Protein AF-A0A7X7IRL9-F1 (afdb_monomer_lite)

pLDDT: mean 89.8, std 6.14, range [69.38, 96.81]

Sequence (81 aa):
VKAYWVSLGLGTAQTALAYGADDLDGTVREEKIHHEAGSTTPQCVSADELRHLIRETGRVPAERDTLYRLVRREGAAWETC

Radius of gyration: 13.22 Å; chains: 1; bounding box: 32×33×28 Å

Secondary structure (DSSP, 8-state):
-B--HHHH-HHHHHHHHHTT--B-----S---HHHHTT--S-S---HHHHHHHHHHTTPPP--B-TTS-BEEEETTEEEE-

Foldseek 3Di:
DEQACQVQPLVRSLVVVVVDDDHNPDWQPAADPVVVVPGPHDRTDDNVRVQVSQVVSVHGDFDADPVRFTWDDDPPDIDGD

Structure (mmCIF, N/CA/C/O backbone):
data_AF-A0A7X7IRL9-F1
#
_entry.id   AF-A0A7X7IRL9-F1
#
loop_
_atom_site.group_PDB
_atom_site.id
_atom_site.type_symbol
_atom_site.label_atom_id
_atom_site.label_alt_id
_atom_site.label_comp_id
_atom_site.label_asym_id
_atom_site.label_entity_id
_atom_site.label_seq_id
_atom_site.pdbx_PDB_ins_code
_ato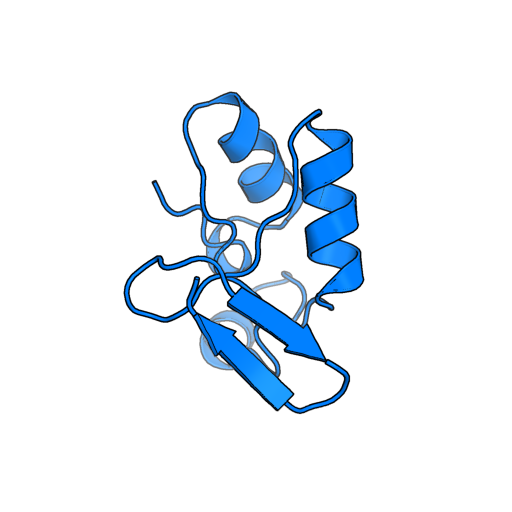m_site.Cartn_x
_atom_site.Cartn_y
_atom_site.Cartn_z
_atom_site.occupancy
_atom_site.B_iso_or_equiv
_atom_site.auth_seq_id
_atom_site.auth_comp_id
_atom_site.auth_asym_id
_atom_site.auth_atom_id
_atom_site.pdbx_PDB_model_num
ATOM 1 N N . VAL A 1 1 ? -8.826 5.112 -2.665 1.00 91.50 1 VAL A N 1
ATOM 2 C CA . VAL A 1 1 ? -7.776 5.737 -3.519 1.00 91.50 1 VAL A CA 1
ATOM 3 C C . VAL A 1 1 ? -6.447 5.033 -3.280 1.00 91.50 1 VAL A C 1
ATOM 5 O O . VAL A 1 1 ? -6.084 4.818 -2.128 1.00 91.50 1 VAL A O 1
ATOM 8 N N . LYS A 1 2 ? -5.718 4.690 -4.351 1.00 94.06 2 LYS A N 1
ATOM 9 C CA . LYS A 1 2 ? -4.427 3.986 -4.275 1.00 94.06 2 LYS A CA 1
ATOM 10 C C . LYS A 1 2 ? -3.255 4.953 -4.075 1.00 94.06 2 LYS A C 1
ATOM 12 O O . LYS A 1 2 ? -3.137 5.929 -4.811 1.00 94.06 2 LYS A O 1
ATOM 17 N N . ALA A 1 3 ? -2.375 4.639 -3.130 1.00 95.62 3 ALA A N 1
ATOM 18 C CA . ALA A 1 3 ? -1.087 5.281 -2.898 1.00 95.62 3 ALA A CA 1
ATOM 19 C C . ALA A 1 3 ? 0.042 4.314 -3.286 1.00 95.62 3 ALA A C 1
ATOM 21 O O . ALA A 1 3 ? 0.447 3.457 -2.503 1.00 95.62 3 ALA A O 1
ATOM 22 N N . TYR A 1 4 ? 0.535 4.442 -4.519 1.00 93.12 4 TYR A N 1
ATOM 23 C CA . TYR A 1 4 ? 1.567 3.559 -5.059 1.00 93.12 4 TYR A CA 1
ATOM 24 C C . TYR A 1 4 ? 2.947 3.905 -4.487 1.00 93.12 4 TYR A C 1
ATOM 26 O O . TYR A 1 4 ? 3.587 4.871 -4.910 1.00 93.12 4 TYR A O 1
ATOM 34 N N . TRP A 1 5 ? 3.402 3.133 -3.497 1.00 92.44 5 TRP A N 1
ATOM 35 C CA . TRP A 1 5 ? 4.617 3.451 -2.737 1.00 92.44 5 TRP A CA 1
ATOM 36 C C . TRP A 1 5 ? 5.905 3.375 -3.562 1.00 92.44 5 TRP A C 1
ATOM 38 O O . TRP A 1 5 ? 6.866 4.057 -3.216 1.00 92.44 5 TRP A O 1
ATOM 48 N N . VAL A 1 6 ? 5.936 2.610 -4.658 1.00 90.50 6 VAL A N 1
ATOM 49 C CA . VAL A 1 6 ? 7.107 2.520 -5.550 1.00 90.50 6 VAL A CA 1
ATOM 50 C C . VAL A 1 6 ? 7.406 3.868 -6.203 1.00 90.50 6 VAL A C 1
ATOM 52 O O . VAL A 1 6 ? 8.561 4.264 -6.295 1.00 90.50 6 VAL A O 1
ATOM 55 N N . SER A 1 7 ? 6.381 4.597 -6.651 1.00 89.81 7 SER A N 1
ATOM 56 C CA . SER A 1 7 ? 6.590 5.918 -7.257 1.00 89.81 7 SER A CA 1
ATOM 57 C C . SER A 1 7 ? 6.618 7.040 -6.217 1.00 89.81 7 SER A C 1
ATOM 59 O O . SER A 1 7 ? 7.312 8.032 -6.409 1.00 89.81 7 SER A O 1
ATOM 61 N N . LEU A 1 8 ? 5.849 6.915 -5.129 1.00 91.19 8 LEU A N 1
ATOM 62 C CA . LEU A 1 8 ? 5.695 7.977 -4.124 1.00 91.19 8 LEU A CA 1
ATOM 63 C C . LEU A 1 8 ? 6.777 7.963 -3.032 1.00 91.19 8 LEU A C 1
ATOM 65 O O . LEU A 1 8 ? 7.000 8.981 -2.373 1.00 91.19 8 LEU A O 1
ATOM 69 N N . GLY A 1 9 ? 7.399 6.808 -2.797 1.00 92.56 9 GLY A N 1
ATOM 70 C CA . GLY A 1 9 ? 8.142 6.511 -1.577 1.00 92.56 9 GLY A CA 1
ATOM 71 C C . GLY A 1 9 ? 7.225 6.146 -0.401 1.00 92.56 9 GLY A C 1
ATOM 72 O O . GLY A 1 9 ? 6.068 6.570 -0.321 1.00 92.56 9 GLY A O 1
ATOM 73 N N . LEU A 1 10 ? 7.758 5.360 0.542 1.00 93.00 10 LEU A N 1
ATOM 74 C CA . LEU A 1 10 ? 6.995 4.820 1.676 1.00 93.00 10 LEU A CA 1
ATOM 75 C C . LEU A 1 10 ? 6.391 5.914 2.570 1.00 93.00 10 LEU A C 1
ATOM 77 O O . LEU A 1 10 ? 5.210 5.842 2.890 1.00 93.00 10 LEU A O 1
ATOM 81 N N . GLY A 1 11 ? 7.160 6.949 2.927 1.00 94.06 11 GLY A N 1
ATOM 82 C CA . GLY A 1 11 ? 6.681 8.021 3.813 1.00 94.06 11 GLY A CA 1
ATOM 83 C C . GLY A 1 11 ? 5.531 8.836 3.212 1.00 94.06 11 GLY A C 1
ATOM 84 O O . GLY A 1 11 ? 4.542 9.128 3.888 1.00 94.06 11 GLY A O 1
ATOM 85 N N . THR A 1 12 ? 5.607 9.147 1.915 1.00 95.75 12 THR A N 1
ATOM 86 C CA . THR A 1 12 ? 4.521 9.825 1.195 1.00 95.75 12 THR A CA 1
ATOM 87 C C . THR A 1 12 ? 3.293 8.925 1.081 1.00 95.75 12 THR A C 1
ATOM 89 O O . THR A 1 12 ? 2.178 9.376 1.337 1.00 95.75 12 THR A O 1
ATOM 92 N N . ALA A 1 13 ? 3.476 7.643 0.743 1.00 95.88 13 ALA A N 1
ATOM 93 C CA . ALA A 1 13 ? 2.370 6.695 0.637 1.00 95.88 13 ALA A CA 1
ATOM 94 C C . ALA A 1 13 ? 1.673 6.463 1.989 1.00 95.88 13 ALA A C 1
ATOM 96 O O . ALA A 1 13 ? 0.445 6.458 2.057 1.00 95.88 13 ALA A O 1
ATOM 97 N N . GLN A 1 14 ? 2.441 6.364 3.077 1.00 96.00 14 GLN A N 1
ATOM 98 C CA . GLN A 1 14 ? 1.921 6.296 4.441 1.00 96.00 14 GLN A CA 1
ATOM 99 C C . GLN A 1 14 ? 1.151 7.571 4.803 1.00 96.00 14 GLN A C 1
ATOM 101 O O . GLN A 1 14 ? 0.023 7.489 5.283 1.00 96.00 14 GLN A O 1
ATOM 106 N N . THR A 1 15 ? 1.707 8.750 4.507 1.00 96.38 15 THR A N 1
ATOM 107 C CA . THR A 1 15 ? 1.029 10.035 4.743 1.00 96.38 15 THR A CA 1
ATOM 108 C C . THR A 1 15 ? -0.298 10.108 3.992 1.00 96.38 15 THR A C 1
ATOM 110 O O . THR A 1 15 ? -1.296 10.543 4.560 1.00 96.38 15 THR A O 1
ATOM 113 N N . ALA A 1 16 ? -0.356 9.625 2.748 1.00 96.81 16 ALA A N 1
ATOM 114 C CA . ALA A 1 16 ? -1.573 9.634 1.940 1.00 96.81 16 ALA A CA 1
ATOM 115 C C . ALA A 1 16 ? -2.745 8.881 2.601 1.00 96.81 16 ALA A C 1
ATOM 117 O O . ALA A 1 16 ? -3.903 9.241 2.369 1.00 96.81 16 ALA A O 1
ATOM 118 N N . LEU A 1 17 ? -2.479 7.899 3.474 1.00 95.56 17 LEU A N 1
ATOM 119 C CA . LEU A 1 17 ? -3.523 7.235 4.263 1.00 95.56 17 LEU A CA 1
ATOM 120 C C . LEU A 1 17 ? -4.263 8.218 5.180 1.00 95.56 17 LEU A C 1
ATOM 122 O O . LEU A 1 17 ? -5.456 8.058 5.408 1.00 95.56 17 LEU A O 1
ATOM 126 N N . ALA A 1 18 ? -3.625 9.277 5.673 1.00 93.50 18 ALA A N 1
ATOM 127 C CA . ALA A 1 18 ? -4.313 10.306 6.455 1.00 93.50 18 ALA A CA 1
ATOM 128 C C . ALA A 1 18 ? -5.198 11.234 5.594 1.00 93.50 18 ALA A C 1
ATOM 130 O O . ALA A 1 18 ? -6.085 11.896 6.125 1.00 93.50 18 ALA A O 1
ATOM 131 N N . TYR A 1 19 ? -5.008 11.245 4.270 1.00 94.69 19 TYR A N 1
ATOM 132 C CA . TYR A 1 19 ? -5.646 12.181 3.333 1.00 94.69 19 TYR A CA 1
ATOM 133 C C . TYR A 1 19 ? -6.567 11.493 2.309 1.00 94.69 19 TYR A C 1
ATOM 135 O O . TYR A 1 19 ? -6.829 12.031 1.236 1.00 94.69 19 TYR A O 1
ATOM 143 N N . GLY A 1 20 ? -7.085 10.306 2.639 1.00 93.50 20 GLY A N 1
ATOM 144 C CA . GLY A 1 20 ? -8.120 9.625 1.850 1.00 93.50 20 GLY A CA 1
ATOM 145 C C . GLY A 1 20 ? -7.639 8.447 1.002 1.00 93.50 20 GLY A C 1
ATOM 146 O O . GLY A 1 20 ? -8.465 7.795 0.361 1.00 93.50 20 GLY A O 1
ATOM 147 N N . ALA A 1 21 ? -6.343 8.116 1.019 1.00 96.44 21 ALA A N 1
ATOM 148 C CA . ALA A 1 21 ? -5.901 6.826 0.501 1.00 96.44 21 ALA A CA 1
ATOM 149 C C . ALA A 1 21 ? -6.367 5.677 1.413 1.00 96.44 21 ALA A C 1
ATOM 151 O O . ALA A 1 21 ? -6.489 5.817 2.633 1.00 96.44 21 ALA A O 1
ATOM 152 N N . ASP A 1 22 ? -6.639 4.532 0.800 1.00 94.94 22 ASP A N 1
ATOM 153 C CA . ASP A 1 22 ? -7.088 3.298 1.458 1.00 94.94 22 ASP A CA 1
ATOM 154 C C . ASP A 1 22 ? -6.306 2.059 0.993 1.00 94.94 22 ASP A C 1
ATOM 156 O O . ASP A 1 22 ? -6.485 0.976 1.544 1.00 94.94 22 ASP A O 1
ATOM 160 N N 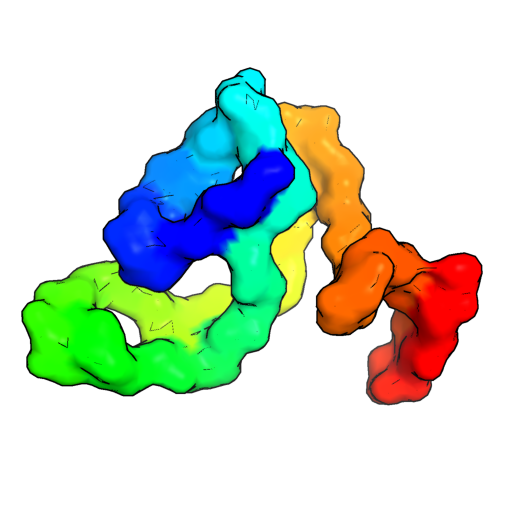. ASP A 1 23 ? -5.409 2.218 0.018 1.00 94.69 23 ASP A N 1
ATOM 161 C CA . ASP A 1 23 ? -4.715 1.123 -0.648 1.00 94.69 23 ASP A CA 1
ATOM 162 C C . ASP A 1 23 ? -3.240 1.485 -0.862 1.00 94.69 23 ASP A C 1
ATOM 164 O O . ASP A 1 23 ? -2.929 2.325 -1.703 1.00 94.69 23 ASP A O 1
ATOM 168 N N . LEU A 1 24 ? -2.334 0.847 -0.112 1.00 93.50 24 LEU A N 1
ATOM 169 C CA . LEU A 1 24 ? -0.879 0.983 -0.284 1.00 93.50 24 LEU A CA 1
ATOM 170 C C . LEU A 1 24 ? -0.326 0.115 -1.429 1.00 93.50 24 LEU A C 1
ATOM 172 O O . LEU A 1 24 ? 0.874 -0.039 -1.539 1.00 93.50 24 LEU A O 1
ATOM 176 N N . ASP A 1 25 ? -1.151 -0.500 -2.271 1.00 88.00 25 ASP A N 1
ATOM 177 C CA . ASP A 1 25 ? -0.692 -1.309 -3.411 1.00 88.00 25 ASP A CA 1
ATOM 178 C C . ASP A 1 25 ? 0.144 -2.563 -3.076 1.00 88.00 25 ASP A C 1
ATOM 180 O O . ASP A 1 25 ? 0.938 -3.039 -3.882 1.00 88.00 25 ASP A O 1
ATOM 184 N N . GLY A 1 26 ? -0.099 -3.156 -1.902 1.00 82.75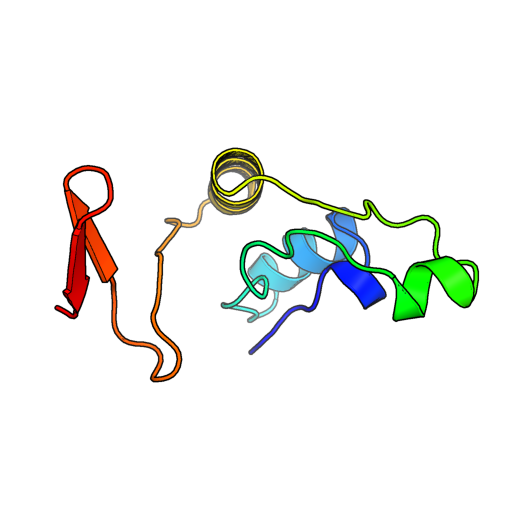 26 GLY A N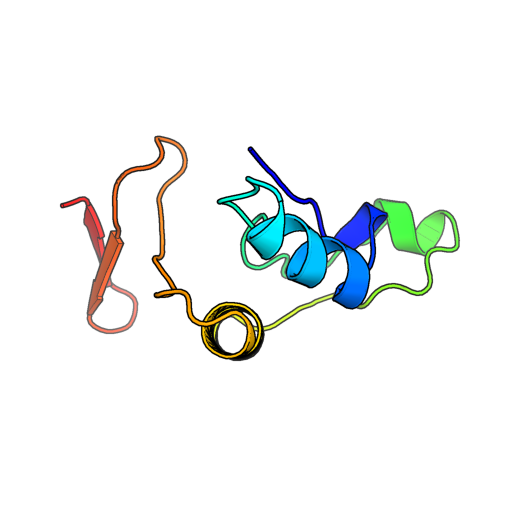 1
ATOM 185 C CA . GLY A 1 26 ? 0.329 -4.516 -1.557 1.00 82.75 26 GLY A CA 1
ATOM 186 C C . GLY A 1 26 ? 1.839 -4.790 -1.641 1.00 82.75 26 GLY A C 1
ATOM 187 O O . GLY A 1 26 ? 2.679 -3.891 -1.658 1.00 82.75 26 GLY A O 1
ATOM 188 N N . THR A 1 27 ? 2.192 -6.079 -1.633 1.00 80.25 27 THR A N 1
ATOM 189 C CA . THR A 1 27 ? 3.588 -6.530 -1.676 1.00 80.25 27 THR A CA 1
ATOM 190 C C . THR A 1 27 ? 4.078 -6.661 -3.113 1.00 80.25 27 THR A C 1
ATOM 192 O O . THR A 1 27 ? 3.649 -7.568 -3.833 1.00 80.25 27 THR A O 1
ATOM 195 N N . VAL A 1 28 ? 5.036 -5.824 -3.503 1.00 78.50 28 VAL A N 1
ATOM 196 C CA . VAL A 1 28 ? 5.820 -6.014 -4.730 1.00 78.50 28 VAL A CA 1
ATOM 197 C C . VAL A 1 28 ? 7.035 -6.872 -4.377 1.00 78.50 28 VAL A C 1
ATOM 199 O O . VAL A 1 28 ? 7.806 -6.519 -3.486 1.00 78.50 28 VAL A O 1
ATOM 202 N N . ARG A 1 29 ? 7.174 -8.042 -5.018 1.00 69.38 29 ARG A N 1
ATOM 203 C CA . ARG A 1 29 ? 8.281 -8.975 -4.727 1.00 69.38 29 ARG A CA 1
ATOM 204 C C . ARG A 1 29 ? 9.619 -8.505 -5.282 1.00 69.38 29 ARG A C 1
ATOM 206 O O . ARG A 1 29 ? 10.641 -8.764 -4.660 1.00 69.38 29 ARG A O 1
ATOM 213 N N . GLU A 1 30 ? 9.597 -7.867 -6.444 1.00 73.31 30 GLU A N 1
ATOM 214 C CA . GLU A 1 30 ? 10.783 -7.337 -7.104 1.00 73.31 30 GLU A CA 1
ATOM 215 C C . GLU A 1 30 ? 10.341 -6.250 -8.090 1.00 73.31 30 GLU A C 1
ATOM 217 O O . GLU A 1 30 ? 9.721 -6.538 -9.115 1.00 73.31 30 GLU A O 1
ATOM 222 N N . GLU A 1 31 ? 10.601 -4.992 -7.753 1.00 79.25 31 GLU A N 1
ATOM 223 C CA . GLU A 1 31 ? 10.385 -3.859 -8.647 1.00 79.25 31 GLU A CA 1
ATOM 224 C C . GLU A 1 31 ? 11.664 -3.582 -9.443 1.00 79.25 31 GLU A C 1
ATOM 226 O O . GLU A 1 31 ? 12.714 -3.324 -8.857 1.00 79.25 31 GLU A O 1
ATOM 231 N N . LYS A 1 32 ? 11.582 -3.675 -10.776 1.00 79.38 32 LYS A N 1
ATOM 232 C CA . LYS A 1 32 ? 12.733 -3.470 -11.674 1.00 79.38 32 LYS A CA 1
ATOM 233 C C . LYS A 1 32 ? 12.627 -2.213 -12.517 1.00 79.38 32 LYS A C 1
ATOM 235 O O . LYS A 1 32 ? 13.643 -1.612 -12.822 1.00 79.38 32 LYS A O 1
ATOM 240 N N . ILE A 1 33 ? 11.419 -1.809 -12.902 1.00 79.25 33 ILE A N 1
ATOM 241 C CA . ILE A 1 33 ? 11.219 -0.787 -13.934 1.00 79.25 33 ILE A CA 1
ATOM 242 C C . ILE A 1 33 ? 11.586 0.601 -13.396 1.00 79.25 33 ILE A C 1
ATOM 244 O O . ILE A 1 33 ? 12.351 1.326 -14.030 1.00 79.25 33 ILE A O 1
ATOM 248 N N . HIS A 1 34 ? 11.073 0.979 -12.224 1.00 76.19 34 HIS A N 1
ATOM 249 C CA . HIS A 1 34 ? 11.388 2.268 -11.609 1.00 76.19 34 HIS A CA 1
ATOM 250 C C . HIS A 1 34 ? 12.830 2.293 -11.122 1.00 76.19 34 HIS A C 1
ATOM 252 O O . HIS A 1 34 ? 13.492 3.323 -11.235 1.00 76.19 34 HIS A O 1
ATOM 258 N N . HIS A 1 35 ? 13.336 1.172 -10.610 1.00 82.44 35 HIS A N 1
ATOM 259 C CA . HIS A 1 35 ? 14.722 1.095 -10.170 1.00 82.44 35 HIS A CA 1
ATOM 260 C C . HIS A 1 35 ? 15.724 1.175 -11.336 1.00 82.44 35 HIS A C 1
ATOM 262 O O . HIS A 1 35 ? 16.728 1.878 -11.230 1.00 82.44 35 HIS A O 1
ATOM 268 N N . GLU A 1 36 ? 15.457 0.528 -12.475 1.00 85.31 36 GLU A N 1
ATOM 269 C CA . GLU A 1 36 ? 16.251 0.697 -13.705 1.00 85.31 36 GLU A CA 1
ATOM 270 C C . GLU A 1 36 ? 16.188 2.140 -14.230 1.00 85.31 36 GLU A C 1
ATOM 272 O O . GLU A 1 36 ? 17.162 2.638 -14.793 1.00 85.31 36 GLU A O 1
ATOM 277 N N . ALA A 1 37 ? 15.084 2.847 -13.973 1.00 85.19 37 ALA A N 1
ATOM 278 C CA . ALA A 1 37 ? 14.940 4.276 -14.242 1.00 85.19 37 ALA A CA 1
ATOM 279 C C . ALA A 1 37 ? 15.576 5.193 -13.170 1.00 85.19 37 ALA A C 1
ATOM 281 O O . ALA A 1 37 ? 15.449 6.415 -13.260 1.00 85.19 37 ALA A O 1
ATOM 282 N N . GLY A 1 38 ? 16.275 4.636 -12.172 1.00 83.50 38 GLY A N 1
ATOM 283 C CA . GLY A 1 38 ? 17.023 5.388 -11.159 1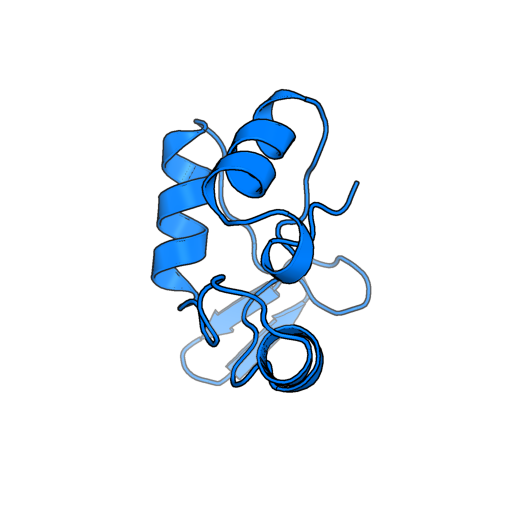.00 83.50 38 GLY A CA 1
ATOM 284 C C . GLY A 1 38 ? 16.267 5.687 -9.860 1.00 83.50 38 GLY A C 1
ATOM 285 O O . GLY A 1 38 ? 16.712 6.538 -9.089 1.00 83.50 38 GLY A O 1
ATOM 286 N N . SER A 1 39 ? 15.138 5.021 -9.596 1.00 85.31 39 SER A N 1
ATOM 287 C CA . SER A 1 39 ? 14.436 5.151 -8.314 1.00 85.31 39 SER A CA 1
ATOM 288 C C . SER A 1 39 ? 15.289 4.652 -7.146 1.00 85.31 39 SER A C 1
ATOM 290 O O . SER A 1 39 ? 15.973 3.636 -7.241 1.00 85.31 39 SER A O 1
ATOM 292 N N . THR A 1 40 ? 15.195 5.351 -6.016 1.00 84.44 40 THR A N 1
ATOM 293 C CA . THR A 1 40 ? 15.844 4.990 -4.746 1.00 84.44 40 THR A CA 1
ATOM 294 C C . THR A 1 40 ? 14.886 4.331 -3.755 1.00 84.44 40 THR A C 1
ATOM 296 O O . THR A 1 40 ? 15.267 4.038 -2.621 1.00 84.44 40 THR A O 1
ATOM 299 N N . THR A 1 41 ? 13.629 4.114 -4.149 1.00 84.19 41 THR A N 1
ATOM 300 C CA . THR A 1 41 ? 12.652 3.407 -3.318 1.00 84.19 41 THR A CA 1
ATOM 301 C C . THR A 1 41 ? 13.047 1.940 -3.130 1.00 84.19 41 THR A C 1
ATOM 303 O O . THR A 1 41 ? 13.716 1.375 -3.998 1.00 84.19 41 THR A O 1
ATOM 306 N N . PRO A 1 42 ? 12.605 1.285 -2.040 1.00 81.50 42 PRO A N 1
ATOM 307 C CA . PRO A 1 42 ? 12.845 -0.143 -1.851 1.00 81.50 42 PRO A CA 1
ATOM 308 C C . PRO A 1 42 ? 12.386 -0.967 -3.062 1.00 81.50 42 PRO A C 1
ATOM 310 O O . PRO A 1 42 ? 11.344 -0.689 -3.645 1.00 81.50 42 PRO A O 1
ATOM 313 N N . GLN A 1 43 ? 13.133 -2.002 -3.440 1.00 84.06 43 GLN A N 1
ATOM 314 C CA . GLN A 1 43 ? 12.710 -2.906 -4.523 1.00 84.06 43 GLN A CA 1
ATOM 315 C C . GLN A 1 43 ? 11.661 -3.926 -4.059 1.00 84.06 43 GLN A C 1
ATOM 317 O O . GLN A 1 43 ? 10.936 -4.500 -4.872 1.00 84.06 43 GLN A O 1
ATOM 322 N N . CYS A 1 44 ? 11.588 -4.163 -2.750 1.00 86.50 44 CYS A N 1
ATOM 323 C CA . CYS A 1 44 ? 10.607 -5.025 -2.118 1.00 86.50 44 CYS A CA 1
ATOM 324 C C . CYS A 1 44 ? 10.242 -4.478 -0.734 1.00 86.50 44 CYS A C 1
ATOM 326 O O . CYS A 1 44 ? 11.075 -3.892 -0.043 1.00 86.50 44 CYS A O 1
ATOM 328 N N . VAL A 1 45 ? 8.983 -4.672 -0.341 1.00 89.75 45 VAL A N 1
ATOM 329 C CA . VAL A 1 45 ? 8.472 -4.351 0.999 1.00 89.75 45 VAL A CA 1
ATOM 330 C C . VAL A 1 45 ? 7.658 -5.546 1.477 1.00 89.75 45 VAL A C 1
ATOM 332 O O . VAL A 1 45 ? 6.820 -6.082 0.742 1.00 89.75 45 VAL A O 1
ATOM 335 N N . SER A 1 46 ? 7.928 -6.004 2.699 1.00 90.69 46 SER A N 1
ATOM 336 C CA . SER A 1 46 ? 7.245 -7.174 3.255 1.00 90.69 46 SER A CA 1
ATOM 337 C C . SER A 1 46 ? 5.791 -6.858 3.632 1.00 90.69 46 SER A C 1
ATOM 339 O O . SER A 1 46 ? 5.434 -5.719 3.932 1.00 90.69 46 SER A O 1
ATOM 341 N N . ALA A 1 47 ? 4.934 -7.884 3.670 1.00 90.50 47 ALA A N 1
ATOM 342 C CA . ALA A 1 47 ? 3.553 -7.708 4.123 1.00 90.50 47 ALA A CA 1
ATOM 343 C C . ALA A 1 47 ? 3.486 -7.194 5.573 1.00 90.50 47 ALA A C 1
ATOM 345 O O . ALA A 1 47 ? 2.609 -6.400 5.905 1.00 90.50 47 ALA A O 1
ATOM 346 N N . ASP A 1 48 ? 4.409 -7.629 6.432 1.00 92.00 48 ASP A N 1
ATOM 347 C CA . ASP A 1 48 ? 4.459 -7.205 7.833 1.00 92.00 48 ASP A CA 1
ATOM 348 C C . ASP A 1 48 ? 4.871 -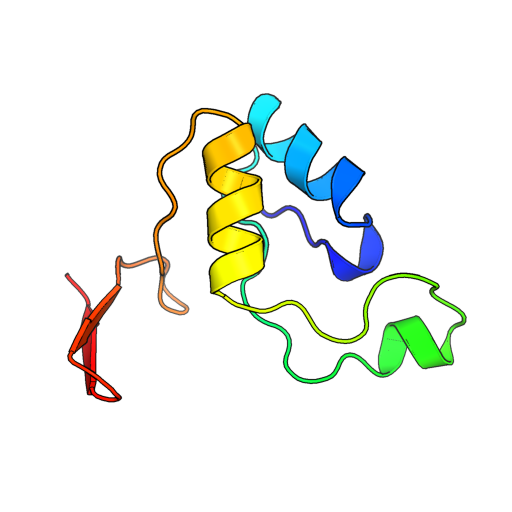5.745 7.986 1.00 92.00 48 ASP A C 1
ATOM 350 O O . ASP A 1 48 ? 4.292 -5.034 8.807 1.00 92.00 48 ASP A O 1
ATOM 354 N N . GLU A 1 49 ? 5.785 -5.273 7.145 1.00 93.12 49 GLU A N 1
ATOM 355 C CA . GLU A 1 49 ? 6.187 -3.871 7.103 1.00 93.12 49 GLU A CA 1
ATOM 356 C C . GLU A 1 49 ? 5.047 -2.974 6.612 1.00 93.12 49 GLU A C 1
ATOM 358 O O . GLU A 1 49 ? 4.727 -1.984 7.264 1.00 93.12 49 GLU A O 1
ATOM 363 N N . LEU A 1 50 ? 4.321 -3.368 5.558 1.00 94.00 50 LEU A N 1
ATOM 364 C CA . LEU A 1 50 ? 3.116 -2.642 5.133 1.00 94.00 50 LEU A CA 1
ATOM 365 C C . LEU A 1 50 ? 2.058 -2.598 6.241 1.00 94.00 50 LEU A C 1
ATOM 367 O O . LEU A 1 50 ? 1.460 -1.553 6.496 1.00 94.00 50 LEU A O 1
ATOM 371 N N . ARG A 1 51 ? 1.836 -3.717 6.943 1.00 95.12 51 ARG A N 1
ATOM 372 C CA . ARG A 1 51 ? 0.914 -3.759 8.088 1.00 95.12 51 ARG A CA 1
ATOM 373 C C . ARG A 1 51 ? 1.381 -2.843 9.217 1.00 95.12 51 ARG A C 1
ATOM 375 O O . ARG A 1 51 ? 0.537 -2.233 9.869 1.00 95.12 51 ARG A O 1
ATOM 382 N N . HIS A 1 52 ? 2.684 -2.767 9.475 1.00 95.38 52 HIS A N 1
ATOM 383 C CA . HIS A 1 52 ? 3.259 -1.865 10.468 1.00 95.38 52 HIS A CA 1
ATOM 384 C C . HIS A 1 52 ? 3.010 -0.400 10.088 1.00 95.38 52 HIS A C 1
ATOM 386 O O . HIS A 1 52 ? 2.367 0.308 10.860 1.00 95.38 52 HIS A O 1
ATOM 392 N N . LEU A 1 53 ? 3.367 -0.003 8.862 1.00 94.50 53 LEU A N 1
ATOM 393 C CA . LEU A 1 53 ? 3.152 1.350 8.338 1.00 94.50 53 LEU A CA 1
ATOM 394 C C . LEU A 1 53 ? 1.681 1.780 8.415 1.00 94.50 53 LEU A C 1
ATOM 396 O O . LEU A 1 53 ? 1.383 2.906 8.807 1.00 94.50 53 LEU A O 1
ATOM 400 N N . ILE A 1 54 ? 0.744 0.884 8.082 1.00 95.69 54 ILE A N 1
ATOM 401 C CA . ILE A 1 54 ? -0.696 1.167 8.189 1.00 95.69 54 ILE A CA 1
ATOM 402 C C . ILE A 1 54 ? -1.098 1.402 9.652 1.00 95.69 54 ILE A C 1
ATOM 404 O O . ILE A 1 54 ? -1.820 2.359 9.939 1.00 95.69 54 ILE A O 1
ATOM 408 N N . ARG A 1 55 ? -0.627 0.568 10.588 1.00 96.56 55 ARG A N 1
ATOM 409 C CA . ARG A 1 55 ? -0.960 0.708 12.016 1.00 96.56 55 ARG A CA 1
ATOM 410 C C . ARG A 1 55 ? -0.431 2.004 12.619 1.00 96.56 55 ARG A C 1
ATOM 412 O O . ARG A 1 55 ? -1.135 2.605 13.423 1.00 96.56 55 ARG A O 1
ATOM 419 N N . GLU A 1 56 ? 0.751 2.460 12.211 1.00 95.56 56 GLU A N 1
ATOM 420 C CA . GLU A 1 56 ? 1.309 3.747 12.652 1.00 95.56 56 GLU A CA 1
ATOM 421 C C . GLU A 1 56 ? 0.408 4.939 12.287 1.00 95.56 56 GLU A C 1
ATOM 423 O O . GLU A 1 56 ? 0.393 5.941 12.994 1.00 95.56 56 GLU A O 1
ATOM 428 N N . THR A 1 57 ? -0.416 4.813 11.239 1.00 93.88 57 THR A N 1
ATOM 429 C CA . THR A 1 57 ? -1.417 5.834 10.870 1.00 93.88 57 THR A CA 1
ATOM 430 C C . THR A 1 57 ? -2.731 5.737 11.656 1.00 93.88 57 THR A C 1
ATOM 432 O O . THR A 1 57 ? -3.688 6.447 11.349 1.00 93.88 57 THR A O 1
ATOM 435 N N . GLY A 1 58 ? -2.822 4.840 12.645 1.00 94.88 58 GLY A N 1
ATOM 436 C CA . GLY A 1 58 ? -4.048 4.586 13.408 1.00 94.88 58 GLY A CA 1
ATOM 437 C C . GLY A 1 58 ? -5.112 3.795 12.637 1.00 94.88 58 GLY A C 1
ATOM 438 O O . GLY A 1 58 ? -6.277 3.781 13.034 1.00 94.88 58 GLY A O 1
ATOM 439 N N . ARG A 1 59 ? -4.737 3.141 11.530 1.00 95.00 59 ARG A N 1
ATOM 440 C CA . ARG A 1 59 ? -5.641 2.353 10.680 1.00 95.00 59 ARG A CA 1
ATOM 441 C C . ARG A 1 59 ? -5.482 0.850 10.899 1.00 95.00 59 ARG A C 1
ATOM 443 O O . ARG A 1 59 ? -4.463 0.369 11.393 1.00 95.00 59 ARG A O 1
ATOM 450 N N . VAL A 1 60 ? -6.499 0.093 10.485 1.00 95.94 60 VAL A N 1
ATOM 451 C CA . VAL A 1 60 ? -6.488 -1.374 10.525 1.00 95.94 60 VAL A CA 1
ATOM 452 C C . VAL A 1 60 ? -6.019 -1.910 9.169 1.00 95.94 60 VAL A C 1
ATOM 454 O O . VAL A 1 60 ? -6.690 -1.664 8.167 1.00 95.94 60 VAL A O 1
ATOM 457 N N . PRO A 1 61 ? -4.886 -2.630 9.099 1.00 95.19 61 PRO A N 1
ATOM 458 C CA . PRO A 1 61 ? -4.445 -3.236 7.853 1.00 95.19 61 PRO A CA 1
ATOM 459 C C . PRO A 1 61 ? -5.383 -4.368 7.438 1.00 95.19 61 PRO A C 1
ATOM 461 O O . PRO A 1 61 ? -5.720 -5.237 8.242 1.00 95.19 61 PRO A O 1
ATOM 464 N N . ALA A 1 62 ? -5.746 -4.367 6.160 1.00 94.12 62 ALA A N 1
ATOM 465 C CA . ALA A 1 62 ? -6.606 -5.362 5.544 1.00 94.12 62 ALA A CA 1
ATOM 466 C C . ALA A 1 62 ? -5.957 -5.867 4.254 1.00 94.12 62 ALA A C 1
ATOM 468 O O . ALA A 1 62 ? -5.495 -5.080 3.429 1.00 94.12 62 ALA A O 1
ATOM 469 N N . GLU A 1 63 ? -5.910 -7.186 4.092 1.00 93.69 63 GLU A N 1
ATOM 470 C CA . GLU A 1 63 ? -5.481 -7.798 2.841 1.00 93.69 63 GLU A CA 1
ATOM 471 C C . GLU A 1 63 ? -6.678 -7.942 1.902 1.00 93.69 63 GLU A C 1
ATOM 473 O O . GLU A 1 63 ? -7.783 -8.254 2.353 1.00 93.69 63 GLU A O 1
ATOM 478 N N . ARG A 1 64 ? -6.457 -7.712 0.605 1.00 93.25 64 ARG A N 1
ATOM 479 C CA . ARG A 1 64 ? -7.504 -7.776 -0.413 1.00 93.25 64 ARG A CA 1
ATOM 480 C C . ARG A 1 64 ? -7.083 -8.556 -1.650 1.00 93.25 64 ARG A C 1
ATOM 482 O O . ARG A 1 64 ? -5.896 -8.628 -1.970 1.00 93.25 64 ARG A O 1
ATOM 489 N N . ASP A 1 65 ? -8.072 -9.063 -2.374 1.00 91.69 65 ASP A N 1
ATOM 490 C CA . ASP A 1 65 ? -7.889 -9.593 -3.721 1.00 91.69 65 ASP A CA 1
ATOM 491 C C . ASP A 1 65 ? -7.871 -8.466 -4.784 1.00 91.69 65 ASP A C 1
ATOM 493 O O . ASP A 1 65 ? -7.860 -7.261 -4.485 1.00 91.69 65 ASP A O 1
ATOM 497 N N . THR A 1 66 ? -7.843 -8.856 -6.060 1.00 89.88 66 THR A N 1
ATOM 498 C CA . THR A 1 66 ? -7.886 -7.931 -7.206 1.00 89.88 66 THR A CA 1
ATOM 499 C C . THR A 1 66 ? -9.235 -7.231 -7.371 1.00 89.88 66 THR A C 1
ATOM 501 O O . THR A 1 66 ? -9.309 -6.209 -8.048 1.00 89.88 66 THR A O 1
ATOM 504 N N . LEU A 1 67 ? -10.286 -7.752 -6.740 1.00 93.50 67 LEU A N 1
ATOM 505 C CA . LEU A 1 67 ? -11.651 -7.234 -6.764 1.00 93.50 67 LEU A CA 1
ATOM 506 C C . LEU A 1 67 ? -12.005 -6.492 -5.467 1.00 93.50 67 LEU A C 1
ATOM 508 O O . LEU A 1 67 ? -13.176 -6.203 -5.233 1.00 93.50 67 LEU A O 1
ATOM 512 N N . TYR A 1 68 ? -10.996 -6.148 -4.657 1.00 91.12 68 TYR A N 1
ATOM 513 C CA . TYR A 1 68 ? -11.118 -5.401 -3.404 1.00 91.12 68 TYR A CA 1
ATOM 514 C C . TYR A 1 68 ? -11.918 -6.114 -2.301 1.00 91.12 68 TYR A C 1
ATOM 516 O O . TYR A 1 68 ? -12.384 -5.476 -1.359 1.00 91.12 68 TYR A O 1
ATOM 524 N N . ARG A 1 69 ? -12.031 -7.443 -2.368 1.00 94.31 69 ARG A N 1
ATOM 525 C CA . ARG A 1 69 ? -12.639 -8.260 -1.310 1.00 94.31 69 ARG A CA 1
ATOM 526 C C . ARG A 1 69 ? -11.611 -8.575 -0.245 1.00 94.31 69 ARG A C 1
ATOM 528 O O . ARG A 1 69 ? -10.451 -8.823 -0.568 1.00 94.31 69 ARG A O 1
ATOM 535 N N . LEU A 1 70 ? -12.047 -8.602 1.010 1.00 94.06 70 LEU A N 1
ATOM 536 C CA . LEU A 1 70 ? -11.182 -8.956 2.129 1.00 94.06 70 LEU A CA 1
ATOM 537 C C . LEU A 1 70 ? -10.730 -10.409 2.018 1.00 94.06 70 LEU A C 1
ATOM 539 O O . LEU A 1 70 ? -11.528 -11.295 1.722 1.00 94.06 70 LEU A O 1
ATOM 543 N N . VAL A 1 71 ? -9.450 -10.636 2.288 1.00 93.38 71 VAL A N 1
ATOM 544 C CA . VAL A 1 71 ? -8.837 -11.961 2.266 1.00 93.38 71 VAL A CA 1
ATOM 545 C C . VAL A 1 71 ? -8.618 -12.453 3.691 1.00 93.38 71 VAL A C 1
ATOM 547 O O . VAL A 1 71 ? -8.036 -11.751 4.523 1.00 93.38 71 VAL A O 1
ATOM 550 N N . ARG A 1 72 ? -9.025 -13.695 3.958 1.00 90.38 72 ARG A N 1
ATOM 551 C CA . ARG A 1 72 ? -8.675 -14.439 5.170 1.00 90.38 72 ARG A CA 1
ATOM 552 C C . ARG A 1 72 ? -7.633 -15.497 4.819 1.00 90.38 72 ARG A C 1
ATOM 554 O O . ARG A 1 72 ? -7.842 -16.282 3.899 1.00 90.38 72 ARG A O 1
ATOM 561 N N . ARG A 1 73 ? -6.496 -15.505 5.526 1.00 86.69 73 ARG A N 1
ATOM 562 C CA . ARG A 1 73 ? -5.396 -16.463 5.309 1.00 86.69 73 ARG A CA 1
ATOM 563 C C . ARG A 1 73 ? -5.323 -17.512 6.411 1.00 86.69 73 ARG A C 1
ATOM 565 O O . ARG A 1 73 ? -5.329 -17.163 7.589 1.00 86.69 73 ARG A O 1
ATOM 572 N N . GLU A 1 74 ? -5.124 -18.762 6.004 1.00 85.50 74 GLU A N 1
ATOM 573 C CA . GLU A 1 74 ? -4.712 -19.884 6.851 1.00 85.50 74 GLU A CA 1
ATOM 574 C C . GLU A 1 74 ? -3.443 -20.511 6.252 1.00 85.50 74 GLU A C 1
ATOM 576 O O . GLU A 1 74 ? -3.475 -21.295 5.301 1.00 85.50 74 GLU A O 1
ATOM 581 N N . GLY A 1 75 ? -2.279 -20.103 6.765 1.00 83.25 75 GLY A N 1
ATOM 582 C CA . GLY A 1 75 ? -0.993 -20.462 6.164 1.00 83.25 75 GLY A CA 1
ATOM 583 C C . GLY A 1 75 ? -0.872 -19.933 4.728 1.00 83.25 75 GLY A C 1
ATOM 584 O O . GLY A 1 75 ? -0.950 -18.726 4.495 1.00 83.25 75 GLY A O 1
ATOM 585 N N . ALA A 1 76 ? -0.661 -20.836 3.767 1.00 81.94 76 ALA A N 1
ATOM 586 C CA . ALA A 1 76 ? -0.614 -20.496 2.342 1.00 81.94 76 ALA A CA 1
ATOM 587 C C . ALA A 1 76 ? -2.005 -20.445 1.678 1.00 81.94 76 ALA A C 1
ATOM 589 O O . ALA A 1 76 ? -2.145 -19.833 0.616 1.00 81.94 76 ALA A O 1
ATOM 590 N N . ALA A 1 77 ? -3.019 -21.068 2.289 1.00 87.94 77 ALA A N 1
ATOM 591 C CA . ALA A 1 77 ? -4.387 -21.056 1.790 1.00 87.94 77 ALA A CA 1
ATOM 592 C C . ALA A 1 77 ? -5.069 -19.722 2.117 1.00 87.94 77 ALA A C 1
ATOM 594 O O . ALA A 1 77 ? -4.756 -19.071 3.121 1.00 87.94 77 ALA A O 1
ATOM 595 N N . TRP A 1 78 ? -5.987 -19.301 1.251 1.00 88.12 78 TRP A N 1
ATOM 596 C CA . TRP A 1 78 ? -6.765 -18.089 1.462 1.00 88.12 78 TRP A CA 1
ATOM 597 C C . TRP A 1 78 ? -8.138 -18.162 0.802 1.00 88.12 78 TRP A C 1
ATOM 599 O O . TRP A 1 78 ? -8.308 -18.826 -0.220 1.00 88.12 78 TRP A O 1
ATOM 609 N N . GLU A 1 79 ? -9.091 -17.446 1.388 1.00 90.75 79 GLU A N 1
ATOM 610 C CA . GLU A 1 79 ? -10.455 -17.285 0.886 1.00 90.75 79 GLU A CA 1
ATOM 611 C C . GLU A 1 79 ? -10.879 -15.812 0.938 1.00 90.75 79 GLU A C 1
ATOM 613 O O . GLU A 1 79 ? -10.356 -15.028 1.738 1.00 90.75 79 GLU A O 1
ATOM 618 N N . THR A 1 80 ? -11.806 -15.423 0.062 1.00 89.56 80 THR A N 1
ATOM 619 C CA . THR A 1 80 ? -12.441 -14.098 0.109 1.00 89.56 80 THR A CA 1
ATOM 620 C C . THR A 1 80 ? -13.684 -14.141 0.978 1.00 89.56 80 THR A C 1
ATOM 622 O O . THR A 1 80 ? -14.522 -15.020 0.774 1.00 89.56 80 THR A O 1
ATOM 625 N N . CYS A 1 81 ? -13.797 -13.180 1.893 1.00 78.75 81 CYS A N 1
ATOM 626 C CA . CYS A 1 81 ? -14.993 -12.960 2.705 1.00 78.75 81 CYS A CA 1
ATOM 627 C C . CYS A 1 81 ? -16.151 -12.367 1.891 1.00 78.75 81 CYS A C 1
ATOM 629 O O . CYS A 1 81 ? -15.879 -11.594 0.940 1.00 78.75 81 CYS A O 1
#